Protein AF-A0A485KCE7-F1 (afdb_monomer_lite)

Organism: NCBI:txid120398

Structure (mmCIF, N/CA/C/O backbone):
data_AF-A0A485KCE7-F1
#
_entry.id   AF-A0A485KCE7-F1
#
loop_
_atom_site.group_PDB
_atom_site.id
_atom_site.type_symbol
_atom_site.label_atom_id
_atom_site.label_alt_id
_atom_site.label_comp_id
_atom_site.label_asym_id
_atom_site.label_entity_id
_atom_site.label_seq_id
_atom_site.pdbx_PDB_ins_code
_atom_site.Cartn_x
_atom_site.Cartn_y
_atom_site.Cartn_z
_atom_site.occupancy
_atom_site.B_iso_or_equiv
_atom_site.auth_seq_id
_atom_site.auth_comp_id
_atom_site.auth_asym_id
_atom_site.auth_atom_id
_atom_site.pdbx_PDB_model_num
ATOM 1 N N . MET A 1 1 ? 34.660 13.150 56.611 1.00 46.97 1 MET A N 1
ATOM 2 C CA . MET A 1 1 ? 34.921 12.412 55.359 1.00 46.97 1 MET A CA 1
ATOM 3 C C . MET A 1 1 ? 33.678 12.493 54.499 1.00 46.97 1 MET A C 1
ATOM 5 O O . MET A 1 1 ? 32.601 12.247 55.024 1.00 46.97 1 MET A O 1
ATOM 9 N N . GLY A 1 2 ? 33.825 12.890 53.238 1.00 46.50 2 GLY A N 1
ATOM 10 C CA . GLY A 1 2 ? 32.724 13.011 52.283 1.00 46.50 2 GLY A CA 1
ATOM 11 C C . GLY A 1 2 ? 33.003 14.128 51.287 1.00 46.50 2 GLY A C 1
ATOM 12 O O . GLY A 1 2 ? 32.416 15.202 51.395 1.00 46.50 2 GLY A O 1
ATOM 13 N N . ASP A 1 3 ? 33.961 13.889 50.391 1.00 42.47 3 ASP A N 1
ATOM 14 C CA . ASP A 1 3 ? 34.333 14.787 49.301 1.00 42.47 3 ASP A CA 1
ATOM 15 C C . ASP A 1 3 ? 33.111 15.186 48.467 1.00 42.47 3 ASP A C 1
ATOM 17 O O . ASP A 1 3 ? 32.354 14.343 47.981 1.00 42.47 3 ASP A O 1
ATOM 21 N N . ARG A 1 4 ? 32.936 16.495 48.264 1.00 47.53 4 ARG A N 1
ATOM 22 C CA . ARG A 1 4 ? 32.042 17.028 47.236 1.00 47.53 4 ARG A CA 1
ATOM 23 C C . ARG A 1 4 ? 32.710 16.810 45.883 1.00 47.53 4 ARG A C 1
ATOM 25 O O . ARG A 1 4 ? 33.506 17.634 45.439 1.00 47.53 4 ARG A O 1
ATOM 32 N N . ALA A 1 5 ? 32.393 15.689 45.245 1.00 49.06 5 ALA A N 1
ATOM 33 C CA . ALA A 1 5 ? 32.737 15.454 43.854 1.00 49.06 5 ALA A CA 1
ATOM 34 C C . ALA A 1 5 ? 32.047 16.513 42.979 1.00 49.06 5 ALA A C 1
ATOM 36 O O . ALA A 1 5 ? 30.823 16.595 42.898 1.00 49.06 5 ALA A O 1
ATOM 37 N N . SER A 1 6 ? 32.887 17.346 42.374 1.00 45.56 6 SER A N 1
ATOM 38 C CA . SER A 1 6 ? 32.578 18.317 41.334 1.00 45.56 6 SER A CA 1
ATOM 39 C C . SER A 1 6 ? 31.848 17.643 40.169 1.00 45.56 6 SER A C 1
ATOM 41 O O . SER A 1 6 ? 32.420 16.811 39.465 1.00 45.56 6 SER A O 1
ATOM 43 N N . THR A 1 7 ? 30.579 17.984 39.958 1.00 45.06 7 THR A N 1
ATOM 44 C CA . THR A 1 7 ? 29.839 17.615 38.748 1.00 45.06 7 THR A CA 1
ATOM 45 C C . THR A 1 7 ? 30.265 18.533 37.609 1.00 45.06 7 THR A C 1
ATOM 47 O O . THR A 1 7 ? 29.761 19.645 37.467 1.00 45.06 7 THR A O 1
ATOM 50 N N . VAL A 1 8 ? 31.210 18.055 36.802 1.00 45.81 8 VAL A N 1
ATOM 51 C CA . VAL A 1 8 ? 31.486 18.582 35.463 1.00 45.81 8 VAL A CA 1
ATOM 52 C C . VAL A 1 8 ? 30.269 18.264 34.587 1.00 45.81 8 VAL A C 1
ATOM 54 O O . VAL A 1 8 ? 29.926 17.085 34.469 1.00 45.81 8 VAL A O 1
ATOM 57 N N . PRO A 1 9 ? 29.593 19.243 33.960 1.00 45.16 9 PRO A N 1
ATOM 58 C CA . PRO A 1 9 ? 28.657 18.920 32.899 1.00 45.16 9 PRO A CA 1
ATOM 59 C C . PRO A 1 9 ? 29.468 18.388 31.714 1.00 45.16 9 PRO A C 1
ATOM 61 O O . PRO A 1 9 ? 30.242 19.113 31.092 1.00 45.16 9 PRO A O 1
ATOM 64 N N . VAL A 1 10 ? 29.317 17.096 31.424 1.00 42.38 10 VAL A N 1
ATOM 65 C CA . VAL A 1 10 ? 29.748 16.525 30.149 1.00 42.38 10 VAL A CA 1
ATOM 66 C C . VAL A 1 10 ? 28.869 17.174 29.088 1.00 42.38 10 VAL A C 1
ATOM 68 O O . VAL A 1 10 ? 27.685 16.861 28.980 1.00 42.38 10 VAL A O 1
ATOM 71 N N . ALA A 1 11 ? 29.437 18.116 28.339 1.00 42.62 11 ALA A N 1
ATOM 72 C CA . ALA A 1 11 ? 28.849 18.571 27.094 1.00 42.62 11 ALA A CA 1
ATOM 73 C C . ALA A 1 11 ? 28.807 17.362 26.150 1.00 42.62 11 ALA A C 1
ATOM 75 O O . ALA A 1 11 ? 29.815 16.978 25.557 1.00 42.62 11 ALA A O 1
ATOM 76 N N . LEU A 1 12 ? 27.643 16.719 26.064 1.00 37.84 12 LEU A N 1
ATOM 77 C CA . LEU A 1 12 ? 27.301 15.879 24.929 1.00 37.84 12 LEU A CA 1
ATOM 78 C C . LEU A 1 12 ? 27.277 16.809 23.721 1.00 37.84 12 LEU A C 1
ATOM 80 O O . LEU A 1 12 ? 26.343 17.584 23.543 1.00 37.84 12 LEU A O 1
ATOM 84 N N . ALA A 1 13 ? 28.345 16.762 22.932 1.00 44.72 13 ALA A N 1
ATOM 85 C CA . ALA A 1 13 ? 28.337 17.273 21.577 1.00 44.72 13 ALA A CA 1
ATOM 86 C C . ALA A 1 13 ? 27.345 16.422 20.772 1.00 44.72 13 ALA A C 1
ATOM 88 O O . ALA A 1 13 ? 27.711 15.412 20.171 1.00 44.72 13 ALA A O 1
ATOM 89 N N . THR A 1 14 ? 26.069 16.796 20.807 1.00 41.94 14 THR A N 1
ATOM 90 C CA . THR A 1 14 ? 25.164 16.488 19.711 1.00 41.94 14 THR A CA 1
ATOM 91 C C . THR A 1 14 ? 25.602 17.395 18.570 1.00 41.94 14 THR A C 1
ATOM 93 O O . THR A 1 14 ? 25.494 18.615 18.644 1.00 41.94 14 THR A O 1
ATOM 96 N N . ASN A 1 15 ? 26.208 16.804 17.540 1.00 41.19 15 ASN A N 1
ATOM 97 C CA . ASN A 1 15 ? 26.339 17.463 16.247 1.00 41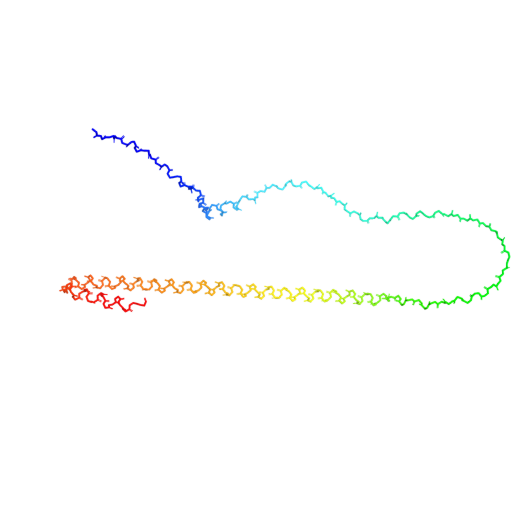.19 15 ASN A CA 1
ATOM 98 C C . ASN A 1 15 ? 24.918 17.671 15.709 1.00 41.19 15 ASN A C 1
ATOM 100 O O . ASN A 1 15 ? 24.389 16.832 14.985 1.00 41.19 15 ASN A O 1
ATOM 104 N N . GLU A 1 16 ? 24.285 18.760 16.128 1.00 47.91 16 GLU A N 1
ATOM 105 C CA . GLU A 1 16 ? 23.088 19.301 15.505 1.00 47.91 16 GLU A CA 1
ATOM 106 C C . GLU A 1 16 ? 23.533 20.066 14.265 1.00 47.91 16 GLU A C 1
ATOM 108 O O . GLU A 1 16 ? 23.758 21.268 14.295 1.00 47.91 16 GLU A O 1
ATOM 113 N N . ASP A 1 17 ? 23.727 19.329 13.179 1.00 51.19 17 ASP A N 1
ATOM 114 C CA . ASP A 1 17 ? 23.823 19.906 11.840 1.00 51.19 17 ASP A CA 1
ATOM 115 C C . ASP A 1 17 ? 23.015 19.048 10.852 1.00 51.19 17 ASP A C 1
ATOM 117 O O . ASP A 1 17 ? 23.371 18.852 9.690 1.00 51.19 17 ASP A O 1
ATOM 121 N N . GLU A 1 18 ? 21.862 18.549 11.310 1.00 51.56 18 GLU A N 1
ATOM 122 C CA . GLU A 1 18 ? 20.751 18.263 10.408 1.00 51.56 18 GLU A CA 1
ATOM 123 C C . GLU A 1 18 ? 20.132 19.603 10.014 1.00 51.56 18 GLU A C 1
ATOM 125 O O . GLU A 1 18 ? 19.150 20.073 10.587 1.00 51.56 18 GLU A O 1
ATOM 130 N N . ARG A 1 19 ? 20.739 20.249 9.015 1.00 53.66 19 ARG A N 1
ATOM 131 C CA . ARG A 1 19 ? 20.051 21.284 8.250 1.00 53.66 19 ARG A CA 1
ATOM 132 C C . ARG A 1 19 ? 18.865 20.615 7.567 1.00 53.66 19 ARG A C 1
ATOM 134 O O . ARG A 1 19 ? 19.000 20.077 6.471 1.00 53.66 19 ARG A O 1
ATOM 141 N N . VAL A 1 20 ? 17.718 20.625 8.242 1.00 55.22 20 VAL A N 1
ATOM 142 C CA . VAL A 1 20 ? 16.415 20.391 7.628 1.00 55.22 20 VAL A CA 1
ATOM 143 C C . VAL A 1 20 ? 16.271 21.484 6.579 1.00 55.22 20 VAL A C 1
ATOM 145 O O . VAL A 1 20 ? 15.984 22.639 6.884 1.00 55.22 20 VAL A O 1
ATOM 148 N N . VAL A 1 21 ? 16.613 21.151 5.339 1.00 55.88 21 VAL A N 1
ATOM 149 C CA . VAL A 1 21 ? 16.399 22.048 4.213 1.00 55.88 21 VAL A CA 1
ATOM 150 C C . VAL A 1 21 ? 14.901 22.017 3.953 1.00 55.88 21 VAL A C 1
ATOM 152 O O . VAL A 1 21 ? 14.400 21.061 3.361 1.00 55.88 21 VAL A O 1
ATOM 155 N N . ASP A 1 22 ? 14.185 23.027 4.446 1.00 56.66 22 ASP A N 1
ATOM 156 C CA . ASP A 1 22 ? 12.774 23.215 4.117 1.00 56.66 22 ASP A CA 1
ATOM 157 C C . ASP A 1 22 ? 12.631 23.231 2.59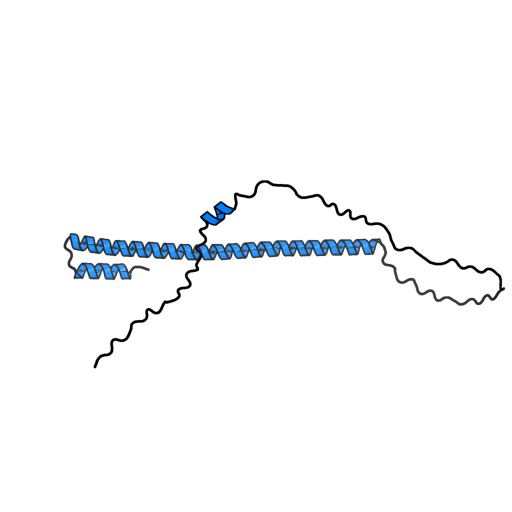2 1.00 56.66 22 ASP A C 1
ATOM 159 O O . ASP A 1 22 ? 13.245 24.053 1.901 1.00 56.66 22 ASP A O 1
ATOM 163 N N . LEU A 1 23 ? 11.819 22.315 2.056 1.00 57.75 23 LEU A N 1
ATOM 164 C CA . LEU A 1 23 ? 11.534 22.245 0.619 1.00 57.75 23 LEU A CA 1
ATOM 165 C C . LEU A 1 23 ? 10.980 23.579 0.091 1.00 57.75 23 LEU A C 1
ATOM 167 O O . LEU A 1 23 ? 11.238 23.946 -1.056 1.00 57.75 23 LEU A O 1
ATOM 171 N N . ASP A 1 24 ? 10.296 24.334 0.950 1.00 55.16 24 ASP A N 1
ATOM 172 C CA . ASP A 1 24 ? 9.757 25.656 0.637 1.00 55.16 24 ASP A CA 1
ATOM 173 C C . ASP A 1 24 ? 10.862 26.717 0.457 1.00 55.16 24 ASP A C 1
ATOM 175 O O . ASP A 1 24 ? 10.725 27.613 -0.377 1.00 55.16 24 ASP A O 1
ATOM 179 N N . SER A 1 25 ? 12.014 26.578 1.131 1.00 58.84 25 SER A N 1
ATOM 180 C CA . SER A 1 25 ? 13.187 27.443 0.906 1.00 58.84 25 SER A CA 1
ATOM 181 C C . SER A 1 25 ? 13.920 27.123 -0.406 1.00 58.84 25 SER A C 1
ATOM 183 O O . SER A 1 25 ? 14.501 28.020 -1.017 1.00 58.84 25 SER A O 1
ATOM 185 N N . LEU A 1 26 ? 13.870 25.870 -0.880 1.00 56.88 26 LEU A N 1
ATOM 186 C CA . LEU A 1 26 ? 14.433 25.473 -2.182 1.00 56.88 26 LEU A CA 1
ATOM 187 C C . LEU A 1 26 ? 13.581 25.960 -3.361 1.00 56.88 26 LEU A C 1
ATOM 189 O O . LEU A 1 26 ? 14.120 26.284 -4.419 1.00 56.88 26 LEU A O 1
ATOM 193 N N . LEU A 1 27 ? 12.261 26.039 -3.182 1.00 55.84 27 LEU A N 1
ATOM 194 C CA . LEU A 1 27 ? 11.352 26.587 -4.191 1.00 55.84 27 LEU A CA 1
ATOM 195 C C . LEU A 1 27 ? 11.502 28.108 -4.327 1.00 55.84 27 LEU A C 1
ATOM 197 O O . LEU A 1 27 ? 11.491 28.614 -5.446 1.00 55.84 27 LEU A O 1
ATOM 201 N N . ALA A 1 28 ? 11.753 28.820 -3.225 1.00 54.66 28 ALA A N 1
ATOM 202 C CA . ALA A 1 28 ? 11.972 30.269 -3.240 1.00 54.66 28 ALA A CA 1
ATOM 203 C C . ALA A 1 28 ? 13.303 30.702 -3.897 1.00 54.66 28 ALA A C 1
ATOM 205 O O . ALA A 1 28 ? 13.427 31.843 -4.337 1.00 54.66 28 ALA A O 1
ATOM 206 N N . GLN A 1 29 ? 14.297 29.810 -4.007 1.00 49.88 29 GLN A N 1
ATOM 207 C CA . GLN A 1 29 ? 15.570 30.107 -4.686 1.00 49.88 29 GLN A CA 1
ATOM 208 C C . GLN A 1 29 ? 15.503 29.978 -6.213 1.00 49.88 29 GLN A C 1
ATOM 210 O O . GLN A 1 29 ? 16.447 30.366 -6.900 1.00 49.88 29 GLN A O 1
ATOM 215 N N . ARG A 1 30 ? 14.410 29.439 -6.764 1.00 48.06 30 ARG A N 1
ATOM 216 C CA . ARG A 1 30 ? 14.313 29.167 -8.202 1.00 48.06 30 ARG A CA 1
ATOM 217 C C . ARG A 1 30 ? 13.817 30.358 -9.035 1.00 48.06 30 ARG A C 1
ATOM 219 O O . ARG A 1 30 ? 13.957 30.324 -10.255 1.00 48.06 30 ARG A O 1
ATOM 226 N N . ASP A 1 31 ? 13.314 31.411 -8.392 1.00 48.84 31 ASP A N 1
ATOM 227 C CA . ASP A 1 31 ? 12.659 32.538 -9.075 1.00 48.84 31 ASP A CA 1
ATOM 228 C C . ASP A 1 31 ? 13.528 33.801 -9.220 1.00 48.84 31 ASP A C 1
ATOM 230 O O . ASP A 1 31 ? 13.046 34.832 -9.682 1.00 48.84 31 ASP A O 1
ATOM 234 N N . TYR A 1 32 ? 14.830 33.728 -8.924 1.00 46.12 32 TYR A N 1
ATOM 235 C CA . TYR A 1 32 ? 15.782 34.807 -9.220 1.00 46.12 32 TYR A CA 1
ATOM 236 C C . TYR A 1 32 ? 16.842 34.377 -10.239 1.00 46.12 32 TYR A C 1
ATOM 238 O O . TYR A 1 32 ? 18.022 34.294 -9.915 1.00 46.12 32 TYR A O 1
ATOM 246 N N . VAL A 1 33 ? 16.432 34.130 -11.487 1.00 52.09 33 VAL A N 1
ATOM 247 C CA . VAL A 1 33 ? 17.333 34.243 -12.651 1.00 52.09 33 VAL A CA 1
ATOM 248 C C . VAL A 1 33 ? 16.571 34.855 -13.832 1.00 52.09 33 VAL A C 1
ATOM 250 O O . VAL A 1 33 ? 15.957 34.157 -14.637 1.00 52.09 33 VAL A O 1
ATOM 253 N N . ARG A 1 34 ? 16.597 36.185 -13.881 1.00 42.19 34 ARG A N 1
ATOM 254 C CA . ARG A 1 34 ? 16.316 37.091 -15.010 1.00 42.19 34 ARG A CA 1
ATOM 255 C C . ARG A 1 34 ? 16.829 38.462 -14.564 1.00 42.19 34 ARG A C 1
ATOM 257 O O . ARG A 1 34 ? 16.555 38.834 -13.430 1.00 42.19 34 ARG A O 1
ATOM 264 N N . ASP A 1 35 ? 17.578 39.255 -15.308 1.00 47.66 35 ASP A N 1
ATOM 265 C CA . ASP A 1 35 ? 18.089 39.252 -16.674 1.00 47.66 35 ASP A CA 1
ATOM 266 C C . ASP A 1 35 ? 19.431 40.004 -16.573 1.00 47.66 35 ASP A C 1
ATOM 268 O O . ASP A 1 35 ? 19.462 41.021 -15.891 1.00 47.66 35 ASP A O 1
ATOM 272 N N . ASP A 1 36 ? 20.506 39.525 -17.200 1.00 39.53 36 ASP A N 1
ATOM 273 C CA . ASP A 1 36 ? 21.681 40.336 -17.575 1.00 39.53 36 ASP A CA 1
ATOM 274 C C . ASP A 1 36 ? 22.475 39.533 -18.623 1.00 39.53 36 ASP A C 1
ATOM 276 O O . ASP A 1 36 ? 23.451 38.835 -18.336 1.00 39.53 36 ASP A O 1
ATOM 280 N N . ASP A 1 37 ? 21.974 39.568 -19.858 1.00 42.72 37 ASP A N 1
ATOM 281 C CA . ASP A 1 37 ? 22.697 39.127 -21.048 1.00 42.72 37 ASP A CA 1
ATOM 282 C C . ASP A 1 37 ? 23.747 40.187 -21.417 1.00 42.72 37 ASP A C 1
ATOM 284 O O . ASP A 1 37 ? 23.468 41.099 -22.187 1.00 42.72 37 ASP A O 1
ATOM 288 N N . ASP A 1 38 ? 24.968 40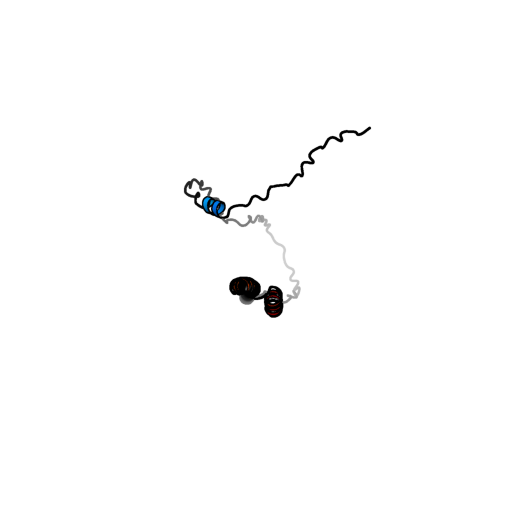.040 -20.907 1.00 46.59 38 ASP A N 1
ATOM 289 C CA . ASP A 1 38 ? 26.171 40.641 -21.499 1.00 46.59 38 ASP A CA 1
ATOM 290 C C . ASP A 1 38 ? 27.235 39.544 -21.670 1.00 46.59 38 ASP A C 1
ATOM 292 O O . ASP A 1 38 ? 28.253 39.479 -20.975 1.00 46.59 38 ASP A O 1
ATOM 296 N N . VAL A 1 39 ? 26.987 38.623 -22.608 1.00 42.72 39 VAL A N 1
ATOM 297 C CA . VAL A 1 39 ? 27.998 37.659 -23.064 1.00 42.72 39 VAL A CA 1
ATOM 298 C C . VAL A 1 39 ? 28.608 38.165 -24.366 1.00 42.72 39 VAL A C 1
ATOM 300 O O . VAL A 1 39 ? 28.008 38.117 -25.435 1.00 42.72 39 VAL A O 1
ATOM 303 N N . VAL A 1 40 ? 29.842 38.645 -24.237 1.00 43.75 40 VAL A N 1
ATOM 304 C CA . VAL A 1 40 ? 30.753 39.042 -25.312 1.00 43.75 40 VAL A CA 1
ATOM 305 C C . VAL A 1 40 ? 30.894 37.915 -26.347 1.00 43.75 40 VAL A C 1
ATOM 307 O O . VAL A 1 40 ? 31.412 36.839 -26.041 1.00 43.75 40 VAL A O 1
ATOM 310 N N . GLU A 1 41 ? 30.481 38.177 -27.591 1.00 44.50 41 GLU A N 1
ATOM 311 C CA . GLU A 1 41 ? 30.790 37.342 -28.757 1.00 44.50 41 GLU A CA 1
ATOM 312 C C . GLU A 1 41 ? 32.312 37.248 -28.948 1.00 44.50 41 GLU A C 1
ATOM 314 O O . GLU A 1 41 ? 32.968 38.203 -29.363 1.00 44.50 41 GLU A O 1
ATOM 319 N N . THR A 1 42 ? 32.891 36.071 -28.710 1.00 42.66 42 THR A N 1
ATOM 320 C CA . THR A 1 42 ? 34.159 35.687 -29.345 1.00 42.66 42 THR A CA 1
ATOM 321 C C . THR A 1 42 ? 33.900 34.517 -30.286 1.00 42.66 42 THR A C 1
ATOM 323 O O . THR A 1 42 ? 33.899 33.345 -29.917 1.00 42.66 42 THR A O 1
ATOM 326 N N . ALA A 1 43 ? 33.628 34.864 -31.544 1.00 38.72 43 ALA A N 1
ATOM 327 C CA . ALA A 1 43 ? 33.563 33.929 -32.653 1.00 38.72 43 ALA A CA 1
ATOM 328 C C . ALA A 1 43 ? 34.960 33.341 -32.915 1.00 38.72 43 ALA A C 1
ATOM 330 O O . ALA A 1 43 ? 35.853 34.026 -33.411 1.00 38.72 43 ALA A O 1
ATOM 331 N N . HIS A 1 44 ? 35.155 32.057 -32.613 1.00 43.38 44 HIS A N 1
ATOM 332 C CA . HIS A 1 44 ? 36.268 31.292 -33.171 1.00 43.38 44 HIS A CA 1
ATOM 333 C C . HIS A 1 44 ? 35.810 30.629 -34.471 1.00 43.38 44 HIS A C 1
ATOM 335 O O . HIS A 1 44 ? 35.215 29.554 -34.490 1.00 43.38 44 HIS A O 1
ATOM 341 N N . GLU A 1 45 ? 36.081 31.329 -35.566 1.00 39.19 45 GLU A N 1
ATOM 342 C CA . GLU A 1 45 ? 35.948 30.869 -36.942 1.00 39.19 45 GLU A CA 1
ATOM 343 C C . GLU A 1 45 ? 36.877 29.662 -37.186 1.00 39.19 45 GLU A C 1
ATOM 345 O O . GLU A 1 45 ? 38.100 29.778 -37.133 1.00 39.19 45 GLU A O 1
ATOM 350 N N . TYR A 1 46 ? 36.306 28.478 -37.437 1.00 37.84 46 TYR A N 1
ATOM 351 C CA . TYR A 1 46 ? 37.058 27.295 -37.866 1.00 37.84 46 TYR A CA 1
ATOM 352 C C . TYR A 1 46 ? 36.959 27.160 -39.388 1.00 37.84 46 TYR A C 1
ATOM 354 O O . TYR A 1 46 ? 35.966 26.666 -39.922 1.00 37.84 46 TYR A O 1
ATOM 362 N N . THR A 1 47 ? 37.993 27.608 -40.099 1.00 46.75 47 THR A N 1
ATOM 363 C CA . THR A 1 47 ? 38.150 27.436 -41.550 1.00 46.75 47 THR A CA 1
ATOM 364 C C . THR A 1 47 ? 38.947 26.155 -41.848 1.00 46.75 47 THR A C 1
ATOM 366 O O . THR A 1 47 ? 40.118 26.064 -41.476 1.00 46.75 47 THR A O 1
ATOM 369 N N . PRO A 1 48 ? 38.384 25.147 -42.543 1.00 43.03 48 PRO A N 1
ATOM 370 C CA . PRO A 1 48 ? 39.144 23.982 -42.977 1.00 43.03 48 PRO A CA 1
ATOM 371 C C . PRO A 1 48 ? 39.767 24.257 -44.352 1.00 43.03 48 PRO A C 1
ATOM 373 O O . PRO A 1 48 ? 39.076 24.255 -45.370 1.00 43.03 48 PRO A O 1
ATOM 376 N N . GLY A 1 49 ? 41.082 24.481 -44.410 1.00 37.16 49 GLY A N 1
ATOM 377 C CA . GLY A 1 49 ? 41.753 24.706 -45.690 1.00 37.16 49 GLY A CA 1
ATOM 378 C C . GLY A 1 49 ? 43.275 24.638 -45.645 1.00 37.16 49 GLY A C 1
ATOM 379 O O . GLY A 1 49 ? 43.924 25.665 -45.489 1.00 37.16 49 GLY A O 1
ATOM 380 N N . SER A 1 50 ? 43.841 23.443 -45.853 1.00 41.31 50 SER A N 1
ATOM 381 C CA . SER A 1 50 ? 44.904 23.164 -46.848 1.00 41.31 50 SER A CA 1
ATOM 382 C C . SER A 1 50 ? 45.579 21.806 -46.587 1.00 41.31 50 SER A C 1
ATOM 384 O O . SER A 1 50 ? 46.002 21.547 -45.460 1.00 41.31 50 SER A O 1
ATOM 386 N N . PRO A 1 51 ? 45.740 20.932 -47.600 1.00 49.47 51 PRO A N 1
ATOM 387 C CA . PRO A 1 51 ? 46.632 19.779 -47.501 1.00 49.47 51 PRO A CA 1
ATOM 388 C C . PRO A 1 51 ? 48.106 20.234 -47.558 1.00 49.47 51 PRO A C 1
ATOM 390 O O . PRO A 1 51 ? 48.404 21.268 -48.164 1.00 49.47 51 PRO A O 1
ATOM 393 N N . PRO A 1 52 ? 49.051 19.491 -46.952 1.00 49.53 52 PRO A N 1
ATOM 394 C CA . PRO A 1 52 ? 50.454 19.883 -46.928 1.00 49.53 52 PRO A CA 1
ATOM 395 C C . PRO A 1 52 ? 51.074 19.915 -48.332 1.00 49.53 52 PRO A C 1
ATOM 397 O O . PRO A 1 52 ? 50.867 19.030 -49.162 1.00 49.53 52 PRO A O 1
ATOM 400 N N . SER A 1 53 ? 51.859 20.969 -48.547 1.00 36.88 53 SER A N 1
ATOM 401 C CA . SER A 1 53 ? 52.618 21.294 -49.754 1.00 36.88 53 SER A CA 1
ATOM 402 C C . SER A 1 53 ? 53.490 20.127 -50.240 1.00 36.88 53 SER A C 1
ATOM 404 O O . SER A 1 53 ? 54.347 19.618 -49.518 1.00 36.88 53 SER A O 1
ATOM 406 N N . SER A 1 54 ? 53.273 19.710 -51.490 1.00 37.97 54 SER A N 1
ATOM 407 C CA . SER A 1 54 ? 54.064 18.698 -52.194 1.00 37.97 54 SER A CA 1
ATOM 408 C C . SER A 1 54 ? 55.377 19.303 -52.699 1.00 37.97 54 SER A C 1
ATOM 410 O O . SER A 1 54 ? 55.431 19.852 -53.801 1.00 37.97 54 SER A O 1
ATOM 412 N N . THR A 1 55 ? 56.460 19.151 -51.940 1.00 46.41 55 THR A N 1
ATOM 413 C CA . THR A 1 55 ? 57.816 19.487 -52.399 1.00 46.41 55 THR A CA 1
ATOM 414 C C . THR A 1 55 ? 58.502 18.239 -52.956 1.00 46.41 55 THR A C 1
ATOM 416 O O . THR A 1 55 ? 59.209 17.537 -52.238 1.00 46.41 55 THR A O 1
ATOM 419 N N . LEU A 1 56 ? 58.331 17.951 -54.249 1.00 44.97 56 LEU A N 1
ATOM 420 C CA . LEU A 1 56 ? 59.223 17.031 -54.962 1.00 44.97 56 LEU A CA 1
ATOM 421 C C . LEU A 1 56 ? 59.876 17.763 -56.131 1.00 44.97 56 LEU A C 1
ATOM 423 O O . LEU A 1 56 ? 59.281 18.020 -57.173 1.00 44.97 56 LEU A O 1
ATOM 427 N N . MET A 1 57 ? 61.130 18.131 -55.878 1.00 44.09 57 MET A N 1
ATOM 428 C CA . MET A 1 57 ? 62.064 18.769 -56.792 1.00 44.09 57 MET A CA 1
ATOM 429 C C . MET A 1 57 ? 62.144 18.019 -58.125 1.00 44.09 57 MET A C 1
ATOM 431 O O . MET A 1 57 ? 62.510 16.844 -58.180 1.00 44.09 57 MET A O 1
ATOM 435 N N . ALA A 1 58 ? 61.876 18.735 -59.213 1.00 42.81 58 ALA A N 1
ATOM 436 C CA . ALA A 1 58 ? 62.195 18.296 -60.558 1.00 42.81 58 ALA A CA 1
ATOM 437 C C . ALA A 1 58 ? 63.722 18.256 -60.744 1.00 42.81 58 ALA A C 1
ATOM 439 O O . ALA A 1 58 ? 64.394 19.284 -60.690 1.00 42.81 58 ALA A O 1
ATOM 440 N N . LYS A 1 59 ? 64.274 17.073 -61.027 1.00 39.75 59 LYS A N 1
ATOM 441 C CA . LYS A 1 59 ? 65.594 16.928 -61.653 1.00 39.75 59 LYS A CA 1
ATOM 442 C C . LYS A 1 59 ? 65.476 16.017 -62.874 1.00 39.75 59 LYS A C 1
ATOM 444 O O . LYS A 1 59 ? 65.298 14.812 -62.741 1.00 39.75 59 LYS A O 1
ATOM 449 N N . ARG A 1 60 ? 65.604 16.605 -64.068 1.00 40.88 60 ARG A N 1
ATOM 450 C CA . ARG A 1 60 ? 66.102 15.899 -65.262 1.00 40.88 60 ARG A CA 1
ATOM 451 C C . ARG A 1 60 ? 67.627 15.796 -65.158 1.00 40.88 60 ARG A C 1
ATOM 453 O O . ARG A 1 60 ? 68.260 16.702 -64.619 1.00 40.88 60 ARG A O 1
ATOM 460 N N . PRO A 1 61 ? 68.213 14.761 -65.766 1.00 42.03 61 PRO A N 1
ATOM 461 C CA . PRO A 1 61 ? 69.094 15.059 -66.888 1.00 42.03 61 PRO A CA 1
ATOM 462 C C . PRO A 1 61 ? 68.765 14.216 -68.123 1.00 42.03 61 PRO A C 1
ATOM 464 O O . PRO A 1 61 ? 68.295 13.084 -68.046 1.00 42.03 61 PRO A O 1
ATOM 467 N N . ASN A 1 62 ? 68.996 14.836 -69.274 1.00 37.62 62 ASN A N 1
ATOM 468 C CA . ASN A 1 62 ? 68.868 14.261 -70.604 1.00 37.62 62 ASN A CA 1
ATOM 469 C C . ASN A 1 62 ? 70.063 13.353 -70.958 1.00 37.62 62 ASN A C 1
ATOM 471 O O . ASN A 1 62 ? 71.165 13.560 -70.462 1.00 37.62 62 ASN A O 1
ATOM 475 N N . GLN A 1 63 ? 69.801 12.499 -71.956 1.00 39.03 63 GLN A N 1
ATOM 476 C CA . GLN A 1 63 ? 70.695 11.954 -72.995 1.00 39.03 63 GLN A CA 1
ATOM 477 C C . GLN A 1 63 ? 71.237 10.509 -72.890 1.00 39.03 63 GLN A C 1
ATOM 479 O O . GLN A 1 63 ? 72.195 10.199 -72.198 1.00 39.03 63 GLN A O 1
ATOM 484 N N . SER A 1 64 ? 70.603 9.679 -73.736 1.00 35.75 64 SER A N 1
ATOM 485 C CA . SER A 1 64 ? 71.162 8.734 -74.724 1.00 35.75 64 SER A CA 1
ATOM 486 C C . SER A 1 64 ? 72.108 7.612 -74.286 1.00 35.75 64 SER A C 1
ATOM 488 O O . SER A 1 64 ? 73.288 7.827 -74.039 1.00 35.75 64 SER A O 1
ATOM 490 N N . GLY A 1 65 ? 71.610 6.379 -74.420 1.00 29.66 65 GLY A N 1
ATOM 491 C CA . GLY A 1 65 ? 72.398 5.152 -74.541 1.00 29.66 65 GLY A CA 1
ATOM 492 C C . GLY A 1 65 ? 71.555 4.053 -75.194 1.00 29.66 65 GLY A C 1
ATOM 493 O O . GLY A 1 65 ? 70.434 3.787 -74.769 1.00 29.66 65 GLY A O 1
ATOM 494 N N . SER A 1 66 ? 72.057 3.489 -76.286 1.00 37.38 66 SER A N 1
ATOM 495 C CA . SER A 1 66 ? 71.397 2.563 -77.207 1.00 37.38 66 SER A CA 1
ATOM 496 C C . SER A 1 66 ? 71.184 1.146 -76.660 1.00 37.38 66 SER A C 1
ATOM 498 O O . SER A 1 66 ? 72.054 0.604 -75.995 1.00 37.38 66 SER A O 1
ATOM 500 N N . GLN A 1 67 ? 70.053 0.556 -77.067 1.00 38.56 67 GLN A N 1
ATOM 501 C CA . GLN A 1 67 ? 69.738 -0.871 -77.257 1.00 38.56 67 GLN A CA 1
ATOM 502 C C . GLN A 1 67 ? 70.339 -1.931 -76.315 1.00 38.56 67 GLN A C 1
ATOM 504 O O . GLN A 1 67 ? 71.476 -2.341 -76.488 1.00 38.56 67 GLN A O 1
ATOM 509 N N . GLU A 1 68 ? 69.458 -2.594 -75.554 1.00 38.84 68 GLU A N 1
ATOM 510 C CA . GLU A 1 68 ? 69.446 -4.063 -75.512 1.00 38.84 68 GLU A CA 1
ATOM 511 C C . GLU A 1 68 ? 68.037 -4.586 -75.169 1.00 38.84 68 GLU A C 1
ATOM 513 O O . GLU A 1 68 ? 67.503 -4.383 -74.077 1.00 38.84 68 GLU A O 1
ATOM 518 N N . LYS A 1 69 ? 67.379 -5.234 -76.139 1.00 51.41 69 LYS A N 1
ATOM 519 C CA . LYS A 1 69 ? 66.054 -5.852 -75.967 1.00 51.41 69 LYS A CA 1
ATOM 520 C C . LYS A 1 69 ? 66.193 -7.200 -75.256 1.00 51.41 69 LYS A C 1
ATOM 522 O O . LYS A 1 69 ? 66.061 -8.251 -75.876 1.00 51.41 69 LYS A O 1
ATOM 527 N N . LEU A 1 70 ? 66.365 -7.179 -73.939 1.00 42.62 70 LEU A N 1
ATOM 528 C CA . LEU A 1 70 ? 66.130 -8.353 -73.099 1.00 42.62 70 LEU A CA 1
ATOM 529 C C . LEU A 1 70 ? 64.635 -8.432 -72.768 1.00 42.62 70 LEU A C 1
ATOM 531 O O . LEU A 1 70 ? 64.137 -7.743 -71.878 1.00 42.62 70 LEU A O 1
ATOM 535 N N . LYS A 1 71 ? 63.901 -9.283 -73.500 1.00 52.25 71 LYS A N 1
ATOM 536 C CA . LYS A 1 71 ? 62.517 -9.671 -73.175 1.00 52.25 71 LYS A CA 1
ATOM 537 C C . LYS A 1 71 ? 62.496 -10.446 -71.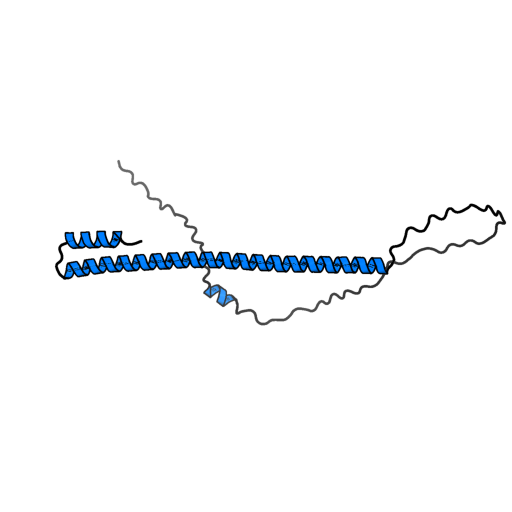848 1.00 52.25 71 LYS A C 1
ATOM 539 O O . LYS A 1 71 ? 62.375 -11.669 -71.832 1.00 52.25 71 LYS A O 1
ATOM 544 N N . LYS A 1 72 ? 62.599 -9.742 -70.719 1.00 54.59 72 LYS A N 1
ATOM 545 C CA . LYS A 1 72 ? 62.248 -10.289 -69.405 1.00 54.59 72 LYS A CA 1
ATOM 546 C C . LYS A 1 72 ? 60.730 -10.453 -69.378 1.00 54.59 72 LYS A C 1
ATOM 548 O O . LYS A 1 72 ? 59.996 -9.470 -69.430 1.00 54.59 72 LYS A O 1
ATOM 553 N N . LYS A 1 73 ? 60.251 -11.701 -69.347 1.00 58.16 73 LYS A N 1
ATOM 554 C CA . LYS A 1 73 ? 58.839 -12.009 -69.094 1.00 58.16 73 LYS A CA 1
ATOM 555 C C . LYS A 1 73 ? 58.505 -11.519 -67.685 1.00 58.16 73 LYS A C 1
ATOM 557 O O . LYS A 1 73 ? 58.823 -12.190 -66.707 1.00 58.16 73 LYS A O 1
ATOM 562 N N . LEU A 1 74 ? 57.908 -10.335 -67.591 1.00 48.81 74 LEU A N 1
ATOM 563 C CA . LEU A 1 74 ? 57.311 -9.842 -66.359 1.00 48.81 74 LEU A CA 1
ATOM 564 C C . LEU A 1 74 ? 56.175 -10.817 -66.018 1.00 48.81 74 LEU A C 1
ATOM 566 O O . LEU A 1 74 ? 55.171 -10.872 -66.730 1.00 48.81 74 LEU A O 1
ATOM 570 N N . LYS A 1 75 ? 56.347 -11.645 -64.982 1.00 55.75 75 LYS A N 1
ATOM 571 C CA . LYS A 1 75 ? 55.208 -12.323 -64.361 1.00 55.75 75 LYS A CA 1
ATOM 572 C C . LYS A 1 75 ? 54.398 -11.222 -63.686 1.00 55.75 75 LYS A C 1
ATOM 574 O O . LYS A 1 75 ? 54.718 -10.813 -62.577 1.00 55.75 75 LYS A O 1
ATOM 579 N N . ILE A 1 76 ? 53.426 -10.680 -64.412 1.00 55.97 76 ILE A N 1
ATOM 580 C CA . ILE A 1 76 ? 52.413 -9.794 -63.852 1.00 55.97 76 ILE A CA 1
ATOM 581 C C . ILE A 1 76 ? 51.609 -10.679 -62.900 1.00 55.97 76 ILE A C 1
ATOM 583 O O . ILE A 1 76 ? 50.836 -11.525 -63.348 1.00 55.97 76 ILE A O 1
ATOM 587 N N . GLU A 1 77 ? 51.852 -10.553 -61.594 1.00 62.81 77 GLU A N 1
ATOM 588 C CA . GLU A 1 77 ? 50.868 -11.003 -60.613 1.00 62.81 77 GLU A CA 1
ATOM 589 C C . GLU A 1 77 ? 49.534 -10.339 -60.972 1.00 62.81 77 GLU A C 1
ATOM 591 O O . GLU A 1 77 ? 49.518 -9.132 -61.246 1.00 62.81 77 GLU A O 1
ATOM 596 N N . PRO A 1 78 ? 48.418 -11.088 -61.013 1.00 61.41 78 PRO A N 1
ATOM 597 C CA . PRO A 1 78 ? 47.125 -10.466 -61.228 1.00 61.41 78 PRO A CA 1
ATOM 598 C C . PRO A 1 78 ? 46.931 -9.406 -60.135 1.00 61.41 78 PRO A C 1
ATOM 600 O O . PRO A 1 78 ? 47.190 -9.700 -58.962 1.00 61.41 78 PRO A O 1
ATOM 603 N N . PRO A 1 79 ? 46.520 -8.175 -60.487 1.00 57.53 79 PRO A N 1
ATOM 604 C CA . PRO A 1 79 ? 46.326 -7.126 -59.501 1.00 57.53 79 PRO A CA 1
ATOM 605 C C . PRO A 1 79 ? 45.370 -7.657 -58.434 1.00 57.53 79 PRO A C 1
ATOM 607 O O . PRO A 1 79 ? 44.267 -8.113 -58.751 1.00 57.53 79 PRO A O 1
ATOM 610 N N . LYS A 1 80 ? 45.822 -7.660 -57.172 1.00 62.16 80 LYS A N 1
ATOM 611 C CA . LYS A 1 80 ? 44.978 -8.002 -56.024 1.00 62.16 80 LYS A CA 1
ATOM 612 C C . LYS A 1 80 ? 43.703 -7.184 -56.167 1.00 62.16 80 LYS A C 1
ATOM 614 O O . LYS A 1 80 ? 43.790 -5.961 -56.243 1.00 62.16 80 LYS A O 1
ATOM 619 N N . LYS A 1 81 ? 42.565 -7.878 -56.294 1.00 61.66 81 LYS A N 1
ATOM 620 C CA . LYS A 1 81 ? 41.231 -7.305 -56.516 1.00 61.66 81 LYS A CA 1
ATOM 621 C C . LYS A 1 81 ? 41.068 -6.080 -55.618 1.00 61.66 81 LYS A C 1
ATOM 623 O O . LYS A 1 81 ? 40.897 -6.221 -54.410 1.00 61.66 81 LYS A O 1
ATOM 628 N N . GLY A 1 82 ? 41.194 -4.891 -56.203 1.00 61.53 82 GLY A N 1
ATOM 629 C CA . GLY A 1 82 ? 40.862 -3.658 -55.514 1.00 61.53 82 GLY A CA 1
ATOM 630 C C . GLY A 1 82 ? 39.378 -3.728 -55.207 1.00 61.53 82 GLY A C 1
ATOM 631 O O . GLY A 1 82 ? 38.588 -3.973 -56.120 1.00 61.53 82 GLY A O 1
ATOM 632 N N . LEU A 1 83 ? 39.018 -3.590 -53.931 1.00 61.12 83 LEU A N 1
ATOM 633 C CA . LEU A 1 83 ? 37.629 -3.436 -53.508 1.00 61.12 83 LEU A CA 1
ATOM 634 C C . LEU A 1 83 ? 36.991 -2.382 -54.412 1.00 61.12 83 LEU A C 1
ATOM 636 O O . LEU A 1 83 ? 37.464 -1.244 -54.475 1.00 61.12 83 LEU A O 1
ATOM 640 N N . ASN A 1 84 ? 35.979 -2.782 -55.177 1.00 74.62 84 ASN A N 1
ATOM 641 C CA . ASN A 1 84 ? 35.320 -1.843 -56.066 1.00 74.62 84 ASN A CA 1
ATOM 642 C C . ASN A 1 84 ? 34.580 -0.799 -55.200 1.00 74.62 84 ASN A C 1
ATOM 644 O O . ASN A 1 84 ? 34.159 -1.078 -54.073 1.00 74.62 84 ASN A O 1
ATOM 648 N N . LEU A 1 85 ? 34.463 0.438 -55.690 1.00 74.56 85 LEU A N 1
ATOM 649 C CA . LEU A 1 85 ? 33.854 1.537 -54.929 1.00 74.56 85 LEU A CA 1
ATOM 650 C C . LEU A 1 85 ? 32.433 1.180 -54.450 1.00 74.56 85 LEU A C 1
ATOM 652 O O . LEU A 1 85 ? 32.053 1.532 -53.338 1.00 74.56 85 LEU A O 1
ATOM 656 N N . ALA A 1 86 ? 31.684 0.416 -55.250 1.00 76.19 86 ALA A N 1
ATOM 657 C CA . ALA A 1 86 ? 30.337 -0.045 -54.923 1.00 76.19 86 ALA A CA 1
ATOM 658 C C . ALA A 1 86 ? 30.297 -1.014 -53.722 1.00 76.19 86 ALA A C 1
ATOM 660 O O . ALA A 1 86 ? 29.423 -0.899 -52.867 1.00 76.19 86 ALA A O 1
ATOM 661 N N . GLU A 1 87 ? 31.257 -1.930 -53.612 1.00 77.56 87 GLU A N 1
ATOM 662 C CA . GLU A 1 87 ? 31.396 -2.899 -52.522 1.00 77.56 87 GLU A CA 1
ATOM 663 C C . GLU A 1 87 ? 31.801 -2.194 -51.224 1.00 77.56 87 GLU A C 1
ATOM 665 O O . GLU A 1 87 ? 31.264 -2.499 -50.159 1.00 77.56 87 GLU A O 1
ATOM 670 N N . SER A 1 88 ? 32.672 -1.182 -51.315 1.00 78.00 88 SER A N 1
ATOM 671 C CA . SER A 1 88 ? 33.022 -0.320 -50.180 1.00 78.00 88 SER A CA 1
ATOM 672 C C . SER A 1 88 ? 31.815 0.483 -49.676 1.00 78.00 88 SER A C 1
ATOM 674 O O . SER A 1 88 ? 31.532 0.493 -48.475 1.00 78.00 88 SER A O 1
ATOM 676 N N . VAL A 1 89 ? 31.045 1.091 -50.587 1.00 82.19 89 VAL A N 1
ATOM 677 C CA . VAL A 1 89 ? 29.821 1.838 -50.246 1.00 82.19 89 VAL A CA 1
ATOM 678 C C . VAL A 1 89 ? 28.770 0.918 -49.626 1.00 82.19 89 VAL A C 1
ATOM 680 O O . VAL A 1 89 ? 28.211 1.253 -48.583 1.00 82.19 89 VAL A O 1
ATOM 683 N N . PHE A 1 90 ? 28.538 -0.264 -50.202 1.00 84.25 90 PHE A N 1
ATOM 684 C CA . PHE A 1 90 ? 27.579 -1.232 -49.669 1.00 84.25 90 PHE A CA 1
ATOM 685 C C . PHE A 1 90 ? 27.980 -1.733 -48.277 1.00 84.25 90 PHE A C 1
ATOM 687 O O . PHE A 1 90 ? 27.150 -1.776 -47.369 1.00 84.25 90 PHE A O 1
ATOM 694 N N . LYS A 1 91 ? 29.265 -2.047 -48.071 1.00 84.25 91 LYS A N 1
ATOM 695 C CA . LYS A 1 91 ? 29.788 -2.451 -46.761 1.00 84.25 91 LYS A CA 1
ATOM 696 C C . LYS A 1 91 ? 29.649 -1.327 -45.732 1.00 84.25 91 LYS A C 1
ATOM 698 O O . LYS A 1 91 ? 29.208 -1.583 -44.616 1.00 84.25 91 LYS A O 1
ATOM 703 N N . GLY A 1 92 ? 29.954 -0.087 -46.117 1.00 82.44 92 GLY A N 1
ATOM 704 C CA . GLY A 1 92 ? 29.758 1.090 -45.271 1.00 82.44 92 GLY A CA 1
ATOM 705 C C . GLY A 1 92 ? 28.288 1.344 -44.926 1.00 82.44 92 GLY A C 1
ATOM 706 O O . GLY A 1 92 ? 27.988 1.721 -43.796 1.00 82.44 92 GLY A O 1
ATOM 707 N N . MET A 1 93 ? 27.368 1.103 -45.863 1.00 85.06 93 MET A N 1
ATOM 708 C CA . MET A 1 93 ? 25.927 1.219 -45.629 1.00 85.06 93 MET A CA 1
ATOM 709 C C . MET A 1 93 ? 25.423 0.130 -44.678 1.00 85.06 93 MET A C 1
ATOM 711 O O . MET A 1 93 ? 24.712 0.440 -43.728 1.00 85.06 93 MET A O 1
ATOM 715 N N . LYS A 1 94 ? 25.859 -1.120 -44.870 1.00 87.00 94 LYS A N 1
ATOM 716 C CA . LYS A 1 94 ? 25.508 -2.241 -43.991 1.00 87.00 94 LYS A CA 1
ATOM 717 C C . LYS A 1 94 ? 25.950 -2.002 -42.544 1.00 87.00 94 LYS A C 1
ATOM 719 O O . LYS A 1 94 ? 25.144 -2.165 -41.641 1.00 87.00 94 LYS A O 1
ATOM 724 N N . ILE A 1 95 ? 27.177 -1.518 -42.333 1.00 87.50 95 ILE A N 1
ATOM 725 C CA . ILE A 1 95 ? 27.688 -1.187 -40.989 1.00 87.50 95 ILE A CA 1
ATOM 726 C C . ILE A 1 95 ? 26.807 -0.137 -40.295 1.00 87.50 95 ILE A C 1
ATOM 728 O O . ILE A 1 95 ? 26.519 -0.270 -39.110 1.00 87.50 95 ILE A O 1
ATOM 732 N N . ARG A 1 96 ? 26.349 0.895 -41.018 1.00 85.31 96 ARG A N 1
ATOM 733 C CA . ARG A 1 96 ? 25.468 1.927 -40.444 1.00 85.31 96 ARG A CA 1
ATOM 734 C C . ARG A 1 96 ? 24.092 1.377 -40.084 1.00 85.31 96 ARG A C 1
ATOM 736 O O . ARG A 1 96 ? 23.576 1.718 -39.027 1.00 85.31 96 ARG A O 1
ATOM 743 N N . VAL A 1 97 ? 23.515 0.542 -40.948 1.00 88.69 97 VAL A N 1
ATOM 744 C CA . VAL A 1 97 ? 22.210 -0.091 -40.702 1.00 88.69 97 VAL A CA 1
ATOM 745 C C . VAL A 1 97 ? 22.285 -1.025 -39.495 1.00 88.69 97 VAL A C 1
ATOM 747 O O . VAL A 1 97 ? 21.426 -0.945 -38.621 1.00 88.69 97 VAL A O 1
ATOM 750 N N . ASP A 1 98 ? 23.332 -1.847 -39.407 1.00 89.31 98 ASP A N 1
ATOM 751 C CA . ASP A 1 98 ? 23.534 -2.765 -38.284 1.00 89.31 98 ASP A CA 1
ATOM 752 C C . ASP A 1 98 ? 23.736 -1.986 -36.968 1.00 89.31 98 ASP A C 1
ATOM 754 O O . ASP A 1 98 ? 23.071 -2.281 -35.975 1.00 89.31 98 ASP A O 1
ATOM 758 N N . ALA A 1 99 ? 24.547 -0.919 -36.975 1.00 89.06 99 ALA A N 1
ATOM 759 C CA . ALA A 1 99 ? 24.746 -0.056 -35.806 1.00 89.06 99 ALA A CA 1
ATOM 760 C C . ALA A 1 99 ? 23.460 0.680 -35.383 1.00 89.06 99 ALA A C 1
ATOM 762 O O . ALA A 1 99 ? 23.160 0.797 -34.196 1.00 89.06 99 ALA A O 1
ATOM 763 N N . GLN A 1 100 ? 22.661 1.159 -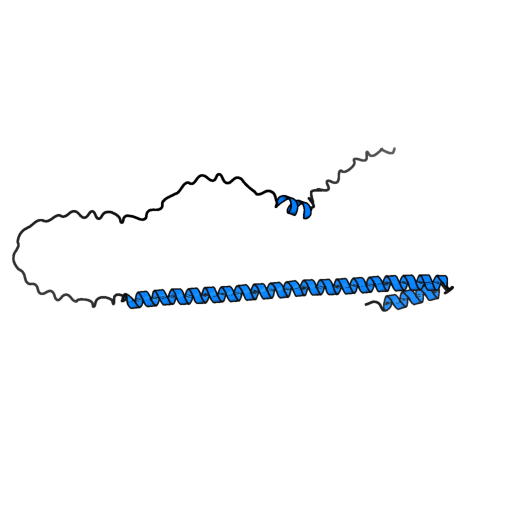36.341 1.00 90.25 100 GLN A N 1
ATOM 764 C CA . GLN A 1 100 ? 21.371 1.790 -36.055 1.00 90.25 100 GLN A CA 1
ATOM 765 C C . GLN A 1 100 ? 20.365 0.785 -35.476 1.00 90.25 100 GLN A C 1
ATOM 767 O O . GLN A 1 100 ? 19.619 1.124 -34.553 1.00 90.25 100 GLN A O 1
ATOM 772 N N . ALA A 1 101 ? 20.343 -0.446 -35.993 1.00 91.31 101 ALA A N 1
ATOM 773 C CA . ALA A 1 101 ? 19.496 -1.514 -35.477 1.00 91.31 101 ALA A CA 1
ATOM 774 C C . ALA A 1 101 ? 19.900 -1.916 -34.049 1.00 91.31 101 ALA A C 1
ATOM 776 O O . ALA A 1 101 ? 19.026 -2.109 -33.204 1.00 91.31 101 ALA A O 1
ATOM 777 N N . GLU A 1 102 ? 21.200 -1.988 -33.761 1.00 90.88 102 GLU A N 1
ATOM 778 C CA . GLU A 1 102 ? 21.722 -2.261 -32.420 1.00 90.88 102 GLU A CA 1
ATOM 779 C C . GLU A 1 102 ? 21.356 -1.148 -31.429 1.00 90.88 102 GLU A C 1
ATOM 781 O O . GLU A 1 102 ? 20.783 -1.437 -30.379 1.00 90.88 102 GLU A O 1
ATOM 786 N N . MET A 1 103 ? 21.562 0.124 -31.793 1.00 89.56 103 MET A N 1
ATOM 787 C CA . MET A 1 103 ? 21.139 1.261 -30.964 1.00 89.56 103 MET A CA 1
ATOM 788 C C . MET A 1 103 ? 19.626 1.270 -30.721 1.00 89.56 103 MET A C 1
ATOM 790 O O . MET A 1 103 ? 19.179 1.541 -29.608 1.00 89.56 103 MET A O 1
ATOM 794 N N . SER A 1 104 ? 18.827 0.938 -31.740 1.00 89.94 104 SER A N 1
ATOM 795 C CA . SER A 1 104 ? 17.366 0.881 -31.607 1.00 89.94 104 SER A CA 1
ATOM 796 C C . SER A 1 104 ? 16.930 -0.220 -30.640 1.00 89.94 104 SER A C 1
ATOM 798 O O . SER A 1 104 ? 16.055 0.011 -29.808 1.00 89.94 104 SER A O 1
ATOM 800 N N . ARG A 1 105 ? 17.560 -1.402 -30.706 1.00 93.00 105 ARG A N 1
ATOM 801 C CA . ARG A 1 105 ? 17.310 -2.498 -29.756 1.00 93.00 105 ARG A CA 1
ATOM 802 C C . ARG A 1 105 ? 17.710 -2.106 -28.339 1.00 93.00 105 ARG A C 1
ATOM 804 O O . ARG A 1 105 ? 16.895 -2.240 -27.438 1.00 93.00 105 ARG A O 1
ATOM 811 N N . ALA A 1 106 ? 18.900 -1.532 -28.161 1.00 92.06 106 ALA A N 1
ATOM 812 C CA . ALA A 1 106 ? 19.368 -1.075 -26.856 1.00 92.06 106 ALA A CA 1
ATOM 813 C C . ALA A 1 106 ? 18.427 -0.033 -26.228 1.00 92.06 106 ALA A C 1
ATOM 815 O O . ALA A 1 106 ? 18.184 -0.067 -25.024 1.00 92.06 106 ALA A O 1
ATOM 816 N N . LEU A 1 107 ? 17.854 0.865 -27.035 1.00 93.25 107 LEU A N 1
ATOM 817 C CA . LEU A 1 107 ? 16.911 1.878 -26.560 1.00 93.25 107 LEU A CA 1
ATOM 818 C C . LEU A 1 107 ? 15.567 1.264 -26.142 1.00 93.25 107 LEU A C 1
ATOM 820 O O . LEU A 1 107 ? 15.011 1.649 -25.114 1.00 93.25 107 LEU A O 1
ATOM 824 N N . VAL A 1 108 ? 15.066 0.282 -26.899 1.00 94.12 108 VAL A N 1
ATOM 825 C CA . VAL A 1 108 ? 13.866 -0.483 -26.523 1.00 94.12 108 VAL A CA 1
ATOM 826 C C . VAL A 1 108 ? 14.109 -1.269 -25.235 1.00 94.12 108 VAL A C 1
ATOM 828 O O . VAL A 1 108 ? 13.290 -1.184 -24.323 1.00 94.12 108 VAL A O 1
ATOM 831 N N . ASP A 1 109 ? 15.247 -1.953 -25.121 1.00 95.44 109 ASP A N 1
ATOM 832 C CA . ASP A 1 109 ? 15.609 -2.729 -23.933 1.00 95.44 109 ASP A CA 1
ATOM 833 C C . ASP A 1 109 ? 15.801 -1.829 -22.702 1.00 95.44 109 ASP A C 1
ATOM 835 O O . ASP A 1 109 ? 15.354 -2.169 -21.607 1.00 95.44 109 ASP A O 1
ATOM 839 N N . SER A 1 110 ? 16.418 -0.653 -22.869 1.00 94.44 110 SER A N 1
ATOM 840 C CA . SER A 1 110 ? 16.547 0.350 -21.802 1.00 94.44 110 SER A CA 1
ATOM 841 C C . SER A 1 110 ? 15.175 0.813 -21.326 1.00 94.44 110 SER A C 1
ATOM 843 O O . SER A 1 110 ? 14.893 0.808 -20.130 1.00 94.44 110 SER A O 1
ATOM 845 N N . LYS A 1 111 ? 14.284 1.143 -22.264 1.00 95.00 111 LYS A N 1
ATOM 846 C CA . LYS A 1 111 ? 12.929 1.593 -21.946 1.00 95.00 111 LYS A CA 1
ATOM 847 C C . LYS A 1 111 ? 12.090 0.493 -21.290 1.00 95.00 111 LYS A C 1
ATOM 849 O O . LYS A 1 111 ? 11.296 0.789 -20.399 1.00 95.00 111 LYS A O 1
ATOM 854 N N . ALA A 1 112 ? 12.270 -0.763 -21.700 1.00 95.88 112 ALA A N 1
ATOM 855 C CA . ALA A 1 112 ? 11.625 -1.910 -21.067 1.00 95.88 112 ALA A CA 1
ATOM 856 C C . ALA A 1 112 ? 12.080 -2.062 -19.607 1.00 95.88 112 ALA A C 1
ATOM 858 O O . ALA A 1 112 ? 11.240 -2.142 -18.715 1.00 95.88 112 ALA A O 1
ATOM 859 N N . LYS A 1 113 ? 13.391 -1.979 -19.345 1.00 96.38 113 LYS A N 1
ATOM 860 C CA . LYS A 1 113 ? 13.943 -2.026 -17.980 1.00 96.38 113 LYS A CA 1
ATOM 861 C C . LYS A 1 113 ? 13.480 -0.860 -17.108 1.00 96.38 113 LYS A C 1
ATOM 863 O O . LYS A 1 113 ? 13.175 -1.056 -15.937 1.00 96.38 113 LYS A O 1
ATOM 868 N N . GLU A 1 114 ? 13.402 0.349 -17.662 1.00 94.75 114 GLU A N 1
ATOM 869 C CA . GLU A 1 114 ? 12.854 1.507 -16.943 1.00 94.75 114 GLU A CA 1
ATOM 870 C C . GLU A 1 114 ? 11.386 1.299 -16.557 1.00 94.75 114 GLU A C 1
ATOM 872 O O . GLU A 1 114 ? 10.972 1.683 -15.462 1.00 94.75 114 GLU A O 1
ATOM 877 N N . PHE A 1 115 ? 10.594 0.692 -17.445 1.00 96.62 115 PHE A N 1
ATOM 878 C CA . PHE A 1 115 ? 9.203 0.365 -17.156 1.00 96.62 115 PHE A CA 1
ATOM 879 C C . PHE A 1 115 ? 9.091 -0.702 -16.063 1.00 96.62 115 PHE A C 1
ATOM 881 O O . PHE A 1 115 ? 8.350 -0.502 -15.103 1.00 96.62 115 PHE A O 1
ATOM 888 N N . GLU A 1 116 ? 9.865 -1.784 -16.158 1.00 96.00 116 GLU A N 1
ATOM 889 C CA . GLU A 1 116 ? 9.925 -2.826 -15.125 1.00 96.00 116 GLU A CA 1
ATOM 890 C C . GLU A 1 116 ? 10.311 -2.249 -13.758 1.00 96.00 116 GLU A C 1
ATOM 892 O O . GLU A 1 116 ? 9.652 -2.536 -12.759 1.00 96.00 116 GLU A O 1
ATOM 897 N N . TYR A 1 117 ? 11.320 -1.374 -13.715 1.00 96.06 117 TYR A N 1
ATOM 898 C CA . TYR A 1 117 ? 11.734 -0.704 -12.485 1.00 96.06 117 TYR A CA 1
ATOM 899 C C . TYR A 1 117 ? 10.604 0.132 -11.872 1.00 96.06 117 TYR A C 1
ATOM 901 O O . TYR A 1 117 ? 10.364 0.049 -10.668 1.00 96.06 117 TYR A O 1
ATOM 909 N N . LYS A 1 118 ? 9.881 0.911 -12.687 1.00 96.81 118 LYS A N 1
ATOM 910 C CA . LYS A 1 118 ? 8.741 1.710 -12.209 1.00 96.81 118 LYS A CA 1
ATOM 911 C C . LYS A 1 118 ? 7.614 0.833 -11.678 1.00 96.81 118 LYS A C 1
ATOM 913 O O . LYS A 1 118 ? 7.101 1.111 -10.602 1.00 96.81 118 LYS A O 1
ATOM 918 N N . VAL A 1 119 ? 7.273 -0.244 -12.386 1.00 97.50 119 VAL A N 1
ATOM 919 C CA . VAL A 1 119 ? 6.244 -1.196 -11.941 1.00 97.50 119 VAL A CA 1
ATOM 920 C C . VAL A 1 119 ? 6.622 -1.821 -10.598 1.00 97.50 119 VAL A C 1
ATOM 922 O O . VAL A 1 119 ? 5.794 -1.868 -9.691 1.00 97.50 119 VAL A O 1
ATOM 925 N N . GLU A 1 120 ? 7.873 -2.250 -10.439 1.00 96.31 120 GLU A N 1
ATOM 926 C CA . GLU A 1 120 ? 8.380 -2.809 -9.182 1.00 96.31 120 GLU A CA 1
ATOM 927 C C . GLU A 1 120 ? 8.361 -1.767 -8.049 1.00 96.31 120 GLU A C 1
ATOM 929 O O . GLU A 1 120 ? 7.956 -2.061 -6.920 1.00 96.31 120 GLU A O 1
ATOM 934 N N . GLN A 1 121 ? 8.754 -0.524 -8.340 1.00 97.56 121 GLN A N 1
ATOM 935 C CA . GLN A 1 121 ? 8.713 0.573 -7.375 1.00 97.56 121 GLN A CA 1
ATOM 936 C C . GLN A 1 121 ? 7.274 0.888 -6.934 1.00 97.56 121 GLN A C 1
ATOM 938 O O . GLN A 1 121 ? 7.019 1.054 -5.737 1.00 97.56 121 GLN A O 1
ATOM 943 N N . ASP A 1 122 ? 6.332 0.945 -7.873 1.00 97.38 122 ASP A N 1
ATOM 944 C CA . ASP A 1 122 ? 4.918 1.203 -7.598 1.00 97.38 122 ASP A CA 1
ATOM 945 C C . ASP A 1 122 ? 4.284 0.047 -6.816 1.00 97.38 122 ASP A C 1
ATOM 947 O O . ASP A 1 122 ? 3.547 0.284 -5.857 1.00 97.38 122 ASP A O 1
ATOM 951 N N . ALA A 1 123 ? 4.632 -1.201 -7.144 1.00 97.69 123 ALA A N 1
ATOM 952 C CA . ALA A 1 123 ? 4.185 -2.379 -6.407 1.00 97.69 123 ALA A CA 1
ATOM 953 C C . ALA A 1 123 ? 4.647 -2.343 -4.941 1.00 97.69 123 ALA A C 1
ATOM 955 O O . ALA A 1 123 ? 3.857 -2.611 -4.031 1.00 97.69 123 ALA A O 1
ATOM 956 N N . ARG A 1 124 ? 5.899 -1.940 -4.684 1.00 97.44 124 ARG A N 1
ATOM 957 C CA . ARG A 1 124 ? 6.416 -1.763 -3.316 1.00 97.44 124 ARG A CA 1
ATOM 958 C C . ARG A 1 124 ? 5.686 -0.659 -2.566 1.00 97.44 124 ARG A C 1
ATOM 960 O O . ARG A 1 124 ? 5.287 -0.868 -1.422 1.00 97.44 124 ARG A O 1
ATOM 967 N N . GLN A 1 125 ? 5.482 0.495 -3.200 1.00 97.88 125 GLN A N 1
ATOM 968 C CA . GLN A 1 125 ? 4.733 1.595 -2.590 1.00 97.88 125 GLN A CA 1
ATOM 969 C C . GLN A 1 125 ? 3.293 1.190 -2.268 1.00 97.88 125 GLN A C 1
ATOM 971 O O . GLN A 1 125 ? 2.784 1.521 -1.198 1.00 97.88 125 GLN A O 1
ATOM 976 N N . LEU A 1 126 ? 2.642 0.448 -3.165 1.00 97.69 126 LEU A N 1
ATOM 977 C CA . LEU A 1 126 ? 1.295 -0.057 -2.941 1.00 97.69 126 LEU A CA 1
ATOM 978 C C . LEU A 1 126 ? 1.253 -1.033 -1.760 1.00 97.69 126 LEU A C 1
ATOM 980 O O . LEU A 1 126 ? 0.383 -0.903 -0.902 1.00 97.69 126 LEU A O 1
ATOM 984 N N . ALA A 1 127 ? 2.210 -1.960 -1.674 1.00 97.81 127 ALA A N 1
ATOM 985 C CA . ALA A 1 127 ? 2.298 -2.907 -0.565 1.00 97.81 127 ALA A CA 1
ATOM 986 C C . ALA A 1 127 ? 2.517 -2.209 0.788 1.00 97.81 127 ALA A C 1
ATOM 988 O O . ALA A 1 127 ? 1.946 -2.627 1.796 1.00 97.81 127 ALA A O 1
ATOM 989 N N . ILE A 1 128 ? 3.311 -1.132 0.820 1.00 97.44 128 ILE A N 1
ATOM 990 C CA . ILE A 1 128 ? 3.483 -0.296 2.018 1.00 97.44 128 ILE A CA 1
ATOM 991 C C . ILE A 1 128 ? 2.150 0.358 2.391 1.00 97.44 128 ILE A C 1
ATOM 993 O O . ILE A 1 128 ? 1.664 0.152 3.499 1.00 97.44 128 ILE A O 1
ATOM 997 N N . LYS A 1 129 ? 1.494 1.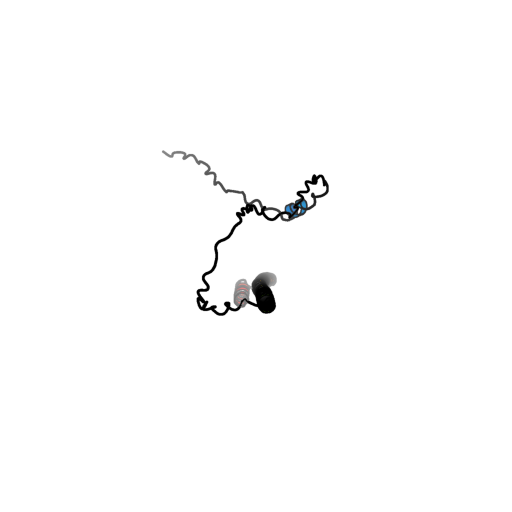039 1.444 1.00 97.75 129 LYS A N 1
ATOM 998 C CA . LYS A 1 129 ? 0.200 1.698 1.686 1.00 97.75 129 LYS A CA 1
ATOM 999 C C . LYS A 1 129 ? -0.873 0.726 2.179 1.00 97.75 129 LYS A C 1
ATOM 1001 O O . LYS A 1 129 ? -1.651 1.068 3.061 1.00 97.75 129 LYS A O 1
ATOM 1006 N N . GLN A 1 130 ? -0.918 -0.492 1.640 1.00 97.44 130 GLN A N 1
ATOM 1007 C CA . GLN A 1 130 ? -1.850 -1.525 2.100 1.00 97.44 130 GLN A CA 1
ATOM 1008 C C . GLN A 1 130 ? -1.596 -1.922 3.560 1.00 97.44 130 GLN A C 1
ATOM 1010 O O . GLN A 1 130 ? -2.549 -2.061 4.327 1.00 97.44 130 GLN A O 1
ATOM 1015 N N . LYS A 1 131 ? -0.326 -2.064 3.960 1.00 96.50 131 LYS A N 1
ATOM 1016 C CA . LYS A 1 131 ? 0.039 -2.329 5.358 1.00 96.50 131 LYS A CA 1
ATOM 1017 C C . LYS A 1 131 ? -0.326 -1.159 6.265 1.00 96.50 131 LYS A C 1
ATOM 1019 O O . LYS A 1 131 ? -0.885 -1.394 7.332 1.00 96.50 131 LYS A O 1
ATOM 1024 N N . ASP A 1 132 ? -0.080 0.073 5.832 1.00 96.94 132 ASP A N 1
ATOM 1025 C CA . ASP A 1 132 ? -0.425 1.268 6.606 1.00 96.94 132 ASP A CA 1
ATOM 1026 C C . ASP A 1 132 ? -1.935 1.364 6.842 1.00 96.94 132 ASP A C 1
ATOM 1028 O O . ASP A 1 132 ? -2.375 1.588 7.969 1.00 96.94 132 ASP A O 1
ATOM 1032 N N . VAL A 1 133 ? -2.744 1.108 5.808 1.00 97.38 133 VAL A N 1
ATOM 1033 C CA . VAL A 1 133 ? -4.208 1.065 5.934 1.00 97.38 133 VAL A CA 1
ATOM 1034 C C . VAL A 1 133 ? -4.645 -0.037 6.901 1.00 97.38 133 VAL A C 1
ATOM 1036 O O . VAL A 1 133 ? -5.488 0.211 7.762 1.00 97.38 133 VAL A O 1
ATOM 1039 N N . ALA A 1 134 ? -4.060 -1.235 6.815 1.00 96.06 134 ALA A N 1
ATOM 1040 C CA . ALA A 1 134 ? -4.375 -2.324 7.739 1.00 96.06 134 ALA A CA 1
ATOM 1041 C C . ALA A 1 134 ? -4.024 -1.962 9.197 1.00 96.06 134 ALA A C 1
ATOM 1043 O O . ALA A 1 134 ? -4.814 -2.207 10.110 1.00 96.06 134 ALA A O 1
ATOM 1044 N N . LEU A 1 135 ? -2.876 -1.312 9.421 1.00 96.44 135 LEU A N 1
ATOM 1045 C CA . LEU A 1 135 ? -2.469 -0.824 10.740 1.00 96.44 135 LEU A CA 1
ATOM 1046 C C . LEU A 1 135 ? -3.420 0.254 11.274 1.00 96.44 135 LEU A C 1
ATOM 1048 O O . LEU A 1 135 ? -3.815 0.197 12.440 1.00 96.44 135 LEU A O 1
ATOM 1052 N N . GLN A 1 136 ? -3.830 1.203 10.430 1.00 96.94 136 GLN A N 1
ATOM 1053 C CA . GLN A 1 136 ? -4.803 2.234 10.796 1.00 96.94 136 GLN A CA 1
ATOM 1054 C C . GLN A 1 136 ? -6.160 1.625 11.163 1.00 96.94 136 GLN A C 1
ATOM 1056 O O . GLN A 1 136 ? -6.735 1.982 12.191 1.00 96.94 136 GLN A O 1
ATOM 1061 N N . GLN A 1 137 ? -6.651 0.664 10.378 1.00 96.56 137 GLN A N 1
ATOM 1062 C CA . GLN A 1 137 ? -7.896 -0.048 10.672 1.00 96.56 137 GLN A CA 1
ATOM 1063 C C . GLN A 1 137 ? -7.818 -0.799 12.007 1.00 96.56 137 GLN A C 1
ATOM 1065 O O . GLN A 1 137 ? -8.738 -0.709 12.821 1.00 96.56 137 GLN A O 1
ATOM 1070 N N . ARG A 1 138 ? -6.701 -1.485 12.274 1.00 96.38 138 ARG A N 1
ATOM 1071 C CA . ARG A 1 138 ? -6.461 -2.178 13.546 1.00 96.38 138 ARG A CA 1
ATOM 1072 C C . ARG A 1 138 ? -6.429 -1.212 14.731 1.00 96.38 138 ARG A C 1
ATOM 1074 O O . ARG A 1 138 ? -7.045 -1.484 15.759 1.00 96.38 138 ARG A O 1
ATOM 1081 N N . SER A 1 139 ? -5.756 -0.071 14.583 1.00 96.69 139 SER A N 1
ATOM 1082 C CA . SER A 1 139 ? -5.698 0.979 15.609 1.00 96.69 139 SER A CA 1
ATOM 1083 C C . SER A 1 139 ? -7.076 1.589 15.892 1.00 96.69 139 SER A C 1
ATOM 1085 O O . SER A 1 139 ? -7.453 1.776 17.054 1.00 96.69 139 SER A O 1
ATOM 1087 N N . LEU A 1 140 ? -7.871 1.827 14.845 1.00 97.50 140 LEU A N 1
ATOM 1088 C CA . LEU A 1 140 ? -9.241 2.308 14.982 1.00 97.50 140 LEU A CA 1
ATOM 1089 C C . LEU A 1 140 ? -10.114 1.292 15.727 1.00 97.50 140 LEU A C 1
ATOM 1091 O O . LEU A 1 140 ? -10.800 1.665 16.678 1.00 97.50 140 LEU A O 1
ATOM 1095 N N . ARG A 1 141 ? -10.050 0.007 15.351 1.00 97.50 141 ARG A N 1
ATOM 1096 C CA . ARG A 1 141 ? -10.788 -1.062 16.044 1.00 97.50 141 ARG A CA 1
ATOM 1097 C C . ARG A 1 141 ? -10.376 -1.186 17.508 1.00 97.50 141 ARG A C 1
ATOM 1099 O O . ARG A 1 141 ? -11.248 -1.265 18.364 1.00 97.50 141 ARG A O 1
ATOM 1106 N N . HIS A 1 142 ? -9.079 -1.124 17.815 1.00 97.50 142 HIS A N 1
ATOM 1107 C CA . HIS A 1 142 ? -8.596 -1.093 19.199 1.00 97.50 142 HIS A CA 1
ATOM 1108 C C . HIS A 1 142 ? -9.222 0.065 19.989 1.00 97.50 142 HIS A C 1
ATOM 1110 O O . HIS A 1 142 ? -9.721 -0.127 21.095 1.00 97.50 142 HIS A O 1
ATOM 1116 N N . SER A 1 143 ? -9.249 1.262 19.400 1.00 97.94 143 SER A N 1
ATOM 1117 C CA . SER A 1 143 ? -9.821 2.451 20.041 1.00 97.94 143 SER A CA 1
ATOM 1118 C C . SER A 1 143 ? -11.326 2.310 20.294 1.00 97.94 143 SER A C 1
ATOM 1120 O O . SER A 1 143 ? -11.798 2.695 21.362 1.00 97.94 143 SER A O 1
ATOM 1122 N N . GLN A 1 144 ? -12.062 1.717 19.346 1.00 98.00 144 GLN A N 1
ATOM 1123 C CA . GLN A 1 144 ? -13.490 1.413 19.487 1.00 98.00 144 GLN A CA 1
ATOM 1124 C C . GLN A 1 144 ? -13.753 0.425 20.626 1.00 98.00 144 GLN A C 1
ATOM 1126 O O . GLN A 1 144 ? -14.582 0.713 21.478 1.00 98.00 144 GLN A O 1
ATOM 1131 N N . ILE A 1 145 ? -12.993 -0.672 20.709 1.00 98.19 145 ILE A N 1
ATOM 1132 C CA . ILE A 1 145 ? -13.126 -1.669 21.788 1.00 98.19 145 ILE A CA 1
ATOM 1133 C C . ILE A 1 145 ? -12.930 -1.015 23.162 1.00 98.19 145 ILE A C 1
ATOM 1135 O O . ILE A 1 145 ? -13.676 -1.276 24.106 1.00 98.19 145 ILE A O 1
ATOM 1139 N N . MET A 1 146 ? -11.944 -0.122 23.279 1.00 97.62 146 MET A N 1
ATOM 1140 C CA . MET A 1 146 ? -11.693 0.598 24.528 1.00 97.62 146 MET A CA 1
ATOM 1141 C C . MET A 1 146 ? -12.819 1.584 24.871 1.00 97.62 146 MET A C 1
ATOM 1143 O O . MET A 1 146 ? -13.125 1.764 26.049 1.00 97.62 146 MET A O 1
ATOM 1147 N N . GLU A 1 147 ? -13.435 2.222 23.873 1.00 98.31 147 GLU A N 1
ATOM 1148 C CA . GLU A 1 147 ? -14.605 3.086 24.073 1.00 98.31 147 GLU A CA 1
ATOM 1149 C C . GLU A 1 147 ? -15.843 2.277 24.470 1.00 98.31 147 GLU A C 1
ATOM 1151 O O . GLU A 1 147 ? -16.525 2.642 25.422 1.00 98.31 147 GLU A O 1
ATOM 1156 N N . GLU A 1 148 ? -16.090 1.136 23.828 1.00 97.81 148 GLU A N 1
ATOM 1157 C CA . GLU A 1 148 ? -17.168 0.216 24.202 1.00 97.81 148 GLU A CA 1
ATOM 1158 C C . GLU A 1 148 ? -17.007 -0.261 25.652 1.00 97.81 148 GLU A C 1
ATOM 1160 O O . GLU A 1 148 ? -17.963 -0.212 26.425 1.00 97.81 148 GLU A O 1
ATOM 1165 N N . GLY A 1 149 ? -15.784 -0.592 26.079 1.00 98.12 149 GLY A N 1
ATOM 1166 C CA . GLY A 1 149 ? -15.495 -0.910 27.479 1.00 98.12 149 GLY A CA 1
ATOM 1167 C C . GLY A 1 149 ? -15.795 0.247 28.447 1.00 98.12 149 GLY A C 1
ATOM 1168 O O . GLY A 1 149 ? -16.318 0.018 29.541 1.00 98.12 149 GLY A O 1
ATOM 1169 N N . ARG A 1 150 ? -15.526 1.500 28.048 1.00 97.88 150 ARG A N 1
ATOM 1170 C CA . ARG A 1 150 ? -15.910 2.693 28.830 1.00 97.88 150 ARG A CA 1
ATOM 1171 C C . ARG A 1 150 ? -17.429 2.866 28.895 1.00 97.88 150 ARG A C 1
ATOM 1173 O O . ARG A 1 150 ? -17.958 3.162 29.966 1.00 97.88 150 ARG A O 1
ATOM 1180 N N . LEU A 1 151 ? -18.134 2.637 27.789 1.00 98.25 151 LEU A N 1
ATOM 1181 C CA . LEU A 1 151 ? -19.596 2.691 27.742 1.00 98.25 151 LEU A CA 1
ATOM 1182 C C . LEU A 1 151 ? -20.222 1.604 28.622 1.00 98.25 151 LEU A C 1
ATOM 1184 O O . LEU A 1 151 ? -21.119 1.906 29.408 1.00 98.25 151 LEU A O 1
ATOM 1188 N N . MET A 1 152 ? -19.702 0.376 28.584 1.00 98.06 152 MET A N 1
ATOM 1189 C CA . MET A 1 152 ? -20.123 -0.710 29.474 1.00 98.06 152 MET A CA 1
ATOM 1190 C C . MET A 1 152 ? -19.954 -0.338 30.954 1.00 98.06 152 MET A C 1
ATOM 1192 O O . MET A 1 152 ? -20.858 -0.575 31.757 1.00 98.06 152 MET A O 1
ATOM 1196 N N . ALA A 1 153 ? -18.843 0.308 31.320 1.00 97.81 153 ALA A N 1
ATOM 1197 C CA . ALA A 1 153 ? -18.660 0.819 32.678 1.00 97.81 153 ALA A CA 1
ATOM 1198 C C . ALA A 1 153 ? -19.744 1.845 33.052 1.00 97.81 153 ALA A C 1
ATOM 1200 O O . ALA A 1 153 ? -20.287 1.794 34.154 1.00 97.81 153 ALA A O 1
ATOM 1201 N N . SER A 1 154 ? -20.095 2.745 32.126 1.00 98.00 154 SER A N 1
ATOM 1202 C CA . SER A 1 154 ? -21.088 3.802 32.370 1.00 98.00 154 SER A CA 1
ATOM 1203 C C . SER A 1 154 ? -22.511 3.276 32.595 1.00 98.00 154 SER A C 1
ATOM 1205 O O . SER A 1 154 ? -23.271 3.878 33.349 1.00 98.00 154 SER A O 1
ATOM 1207 N N . ILE A 1 155 ? -22.856 2.134 31.995 1.00 97.56 155 ILE A N 1
ATOM 1208 C CA . ILE A 1 155 ? -24.171 1.488 32.136 1.00 97.56 155 ILE A CA 1
ATOM 1209 C C . ILE A 1 155 ? -24.194 0.398 33.223 1.00 97.56 155 ILE A C 1
ATOM 1211 O O . ILE A 1 155 ? -25.201 -0.289 33.380 1.00 97.56 155 ILE A O 1
ATOM 1215 N N . GLY A 1 156 ? -23.112 0.260 34.002 1.00 97.62 156 GLY A N 1
ATOM 1216 C CA . GLY A 1 156 ? -23.084 -0.544 35.228 1.00 97.62 156 GLY A CA 1
ATOM 1217 C C . GLY A 1 156 ? -22.579 -1.983 35.088 1.00 97.62 156 GLY A C 1
ATOM 1218 O O . GLY A 1 156 ? -22.824 -2.786 35.989 1.00 97.62 156 GLY A O 1
ATOM 1219 N N . TYR A 1 157 ? -21.876 -2.335 34.005 1.00 98.06 157 TYR A N 1
ATOM 1220 C CA . TYR A 1 157 ? -21.217 -3.646 33.915 1.00 98.06 157 TYR A CA 1
ATOM 1221 C C . TYR A 1 157 ? -20.101 -3.785 34.958 1.00 98.06 157 TYR A C 1
ATOM 1223 O O . TYR A 1 157 ? -19.420 -2.817 35.304 1.00 98.06 157 TYR A O 1
ATOM 1231 N N . SER A 1 158 ? -19.887 -5.014 35.441 1.00 98.06 158 SER A N 1
ATOM 1232 C CA . SER A 1 158 ? -18.783 -5.307 36.356 1.00 98.06 158 SER A CA 1
ATOM 1233 C C . SER A 1 158 ? -17.432 -5.162 35.659 1.00 98.06 158 SER A C 1
ATOM 1235 O O . SER A 1 158 ? -17.297 -5.352 34.446 1.00 98.06 158 SER A O 1
ATOM 1237 N N . LYS A 1 159 ? -16.399 -4.863 36.447 1.00 97.44 159 LYS A N 1
ATOM 1238 C CA . LYS A 1 159 ? -15.029 -4.741 35.943 1.00 97.44 159 LYS A CA 1
ATOM 1239 C C . LYS A 1 159 ? -14.564 -6.033 35.270 1.00 97.44 159 LYS A C 1
ATOM 1241 O O . LYS A 1 159 ? -13.887 -5.979 34.249 1.00 97.44 159 LYS A O 1
ATOM 1246 N N . GLU A 1 160 ? -14.935 -7.178 35.830 1.00 97.75 160 GLU A N 1
ATOM 1247 C CA . GLU A 1 160 ? -14.578 -8.501 35.326 1.00 97.75 160 GLU A CA 1
ATOM 1248 C C . GLU A 1 160 ? -15.179 -8.733 33.938 1.00 97.75 160 GLU A C 1
ATOM 1250 O O . GLU A 1 160 ? -14.446 -9.101 33.023 1.00 97.75 160 GLU A O 1
ATOM 1255 N N . ALA A 1 161 ? -16.467 -8.416 33.757 1.00 97.50 161 ALA A N 1
ATOM 1256 C CA . ALA A 1 161 ? -17.147 -8.544 32.470 1.00 97.50 161 ALA A CA 1
ATOM 1257 C C . ALA A 1 161 ? -16.538 -7.619 31.402 1.00 97.50 161 ALA A C 1
ATOM 1259 O O . ALA A 1 161 ? -16.368 -8.020 30.254 1.00 97.50 161 ALA A O 1
ATOM 1260 N N . ILE A 1 162 ? -16.158 -6.393 31.780 1.00 98.12 162 ILE A N 1
ATOM 1261 C CA . ILE A 1 162 ? -15.508 -5.442 30.867 1.00 98.12 162 ILE A CA 1
ATOM 1262 C C . ILE A 1 162 ? -14.118 -5.942 30.457 1.00 98.12 162 ILE A C 1
ATOM 1264 O O . ILE A 1 162 ? -13.767 -5.885 29.282 1.00 98.12 162 ILE A O 1
ATOM 1268 N N . MET A 1 163 ? -13.317 -6.441 31.405 1.00 97.81 163 MET A N 1
ATOM 1269 C CA . MET A 1 163 ? -11.986 -6.971 31.091 1.00 97.81 163 MET A CA 1
ATOM 1270 C C . MET A 1 163 ? -12.058 -8.225 30.218 1.00 97.81 163 MET A C 1
ATOM 1272 O O . MET A 1 163 ? -11.219 -8.386 29.333 1.00 97.81 163 MET A O 1
ATOM 1276 N N . GLU A 1 164 ? -13.041 -9.096 30.452 1.00 97.88 164 GLU A N 1
ATOM 1277 C CA . GLU A 1 164 ? -13.289 -10.264 29.609 1.00 97.88 164 GLU A CA 1
ATOM 1278 C C . GLU A 1 164 ? -13.661 -9.846 28.183 1.00 97.88 164 GLU A C 1
ATOM 1280 O O . GLU A 1 164 ? -13.009 -10.297 27.244 1.00 97.88 164 GLU A O 1
ATOM 1285 N N . TYR A 1 165 ? -14.608 -8.914 28.028 1.00 97.88 165 TYR A N 1
ATOM 1286 C CA . TYR A 1 165 ? -14.995 -8.357 26.730 1.00 97.88 165 TYR A CA 1
ATOM 1287 C C . TYR A 1 165 ? -13.801 -7.739 25.985 1.00 97.88 165 TYR A C 1
ATOM 1289 O O . TYR A 1 165 ? -13.526 -8.106 24.844 1.00 97.88 165 TYR A O 1
ATOM 1297 N N . VAL A 1 166 ? -13.035 -6.852 26.635 1.00 97.75 166 VAL A N 1
ATOM 1298 C CA . VAL A 1 166 ? -11.874 -6.203 26.003 1.00 97.75 166 VAL A CA 1
ATOM 1299 C C . VAL A 1 166 ? -10.838 -7.245 25.590 1.00 97.75 166 VAL A C 1
ATOM 1301 O O . VAL A 1 166 ? -10.294 -7.172 24.492 1.00 97.75 166 VAL A O 1
ATOM 1304 N N . LYS A 1 167 ? -10.558 -8.233 26.445 1.00 97.31 167 LYS A N 1
ATOM 1305 C CA . LYS A 1 167 ? -9.596 -9.292 26.130 1.00 97.31 167 LYS A CA 1
ATOM 1306 C C . LYS A 1 167 ? -10.060 -10.142 24.945 1.00 97.31 167 LYS A C 1
ATOM 1308 O O . LYS A 1 167 ? -9.245 -10.430 24.070 1.00 97.31 167 LYS A O 1
ATOM 1313 N N . ASP A 1 168 ? -11.331 -10.534 24.928 1.00 97.75 168 ASP A N 1
ATOM 1314 C CA . ASP A 1 168 ? -11.920 -11.333 23.855 1.00 97.75 168 ASP A CA 1
ATOM 1315 C C . ASP A 1 168 ? -11.889 -10.569 22.523 1.00 97.75 168 ASP A C 1
ATOM 1317 O O . ASP A 1 168 ? -11.342 -11.064 21.539 1.00 97.75 168 ASP A O 1
ATOM 1321 N N . GLU A 1 169 ? -12.348 -9.319 22.494 1.00 97.50 169 GLU A N 1
ATOM 1322 C CA . GLU A 1 169 ? -12.360 -8.511 21.270 1.00 97.50 169 GLU A CA 1
ATOM 1323 C C . GLU A 1 169 ? -10.957 -8.150 20.767 1.00 97.50 169 GLU A C 1
ATOM 1325 O O . GLU A 1 169 ? -10.696 -8.204 19.564 1.00 97.50 169 GLU A O 1
ATOM 1330 N N . LEU A 1 170 ? -10.009 -7.851 21.664 1.00 95.44 170 LEU A N 1
ATOM 1331 C CA . LEU A 1 170 ? -8.617 -7.622 21.264 1.00 95.44 170 LEU A CA 1
ATOM 1332 C C . LEU A 1 170 ? -7.957 -8.883 20.701 1.00 95.44 170 LEU A C 1
ATOM 1334 O O . LEU A 1 170 ? -7.093 -8.768 19.833 1.00 95.44 170 LEU A O 1
ATOM 1338 N N . SER A 1 171 ? -8.363 -10.073 21.156 1.00 95.75 171 SER A N 1
ATOM 1339 C CA . SER A 1 171 ? -7.844 -11.342 20.629 1.00 95.75 171 SER A CA 1
ATOM 1340 C C . SER A 1 171 ? -8.308 -11.640 19.199 1.00 95.75 171 SER A C 1
ATOM 1342 O O . SER A 1 171 ? -7.652 -12.400 18.490 1.00 95.75 171 SER A O 1
ATOM 1344 N N . LYS A 1 172 ? -9.405 -11.009 18.761 1.00 95.12 172 LYS A N 1
ATOM 1345 C CA . LYS A 1 172 ? -9.963 -11.134 17.406 1.00 95.12 172 LYS A CA 1
ATOM 1346 C C . LYS A 1 172 ? -9.347 -10.146 16.415 1.00 95.12 172 LYS A C 1
ATOM 1348 O O . LYS A 1 172 ? -9.665 -10.208 15.227 1.00 95.12 172 LYS A O 1
ATOM 1353 N N . LEU A 1 173 ? -8.503 -9.217 16.876 1.00 90.31 173 LEU A N 1
ATOM 1354 C CA . LEU A 1 173 ? -7.832 -8.279 15.984 1.00 90.31 173 LEU A CA 1
ATOM 1355 C C . LEU A 1 173 ? -6.733 -8.998 15.184 1.00 90.31 173 LEU A C 1
ATOM 1357 O O . LEU A 1 173 ? -5.883 -9.647 15.798 1.00 90.31 173 LEU A O 1
ATOM 1361 N N . PRO A 1 174 ? -6.730 -8.866 13.845 1.00 79.25 174 PRO A N 1
ATOM 1362 C CA . PRO A 1 174 ? -5.672 -9.407 12.998 1.00 79.25 174 PRO A CA 1
ATOM 1363 C C . PRO A 1 174 ? -4.320 -8.705 13.209 1.00 79.25 174 PRO A C 1
ATOM 1365 O O . PRO A 1 174 ? -4.271 -7.613 13.837 1.00 79.25 174 PRO A O 1
#

pLDDT: mean 71.6, std 24.24, range [29.66, 98.31]

Radius of gyration: 45.66 Å; chains: 1; bounding box: 97×53×133 Å

Sequence (174 aa):
MGDRASTVPVALATNEDERVVDLDSLLAQRDYVRDDDDVVETAHEYTPGSPPSSTLMAKRPNQSGSQEKLKKKLKIEPPKKGLNLAESVFKGMKIRVDAQAEMSRALVDSKAKEFEYKVEQDARQLAIKQKDVALQQRSLRHSQIMEEGRLMASIGYSKEAIMEYVKDELSKLP

Secondary structure (DSSP, 8-state):
----------------------HHHHHHGGG-------------------PPP-----------------------PPPP-PPPHHHHHHHHHHHHHHHHHHHHHHHHHHHHHHHHHHHHHHHHHHHHHHHHHHHHHHHHHHHHHHHHHHHHHHTT--HHHHHHHHHHHHHT--

Foldseek 3Di:
DDDPPDDDPPPPPPPPPPPPPPVVVVVVVPPPDDDDPPDDDDDPDDDDDDDDDDDDDDDDDDDDDDDDPDPDPPPPDDPDPDCPPVNVVVVVVVVVVVVVVVVVVVVVVVVVVVVVVVVVVVVVVVVVVVVVVLVVVLVVQLVVLVVVLVVCVVVPHDPVVSVVSSVVSNVPRD